Protein AF-A0A1V6GE42-F1 (afdb_monomer_lite)

Structure (mmCIF, N/CA/C/O backbone):
data_AF-A0A1V6GE42-F1
#
_entry.id   AF-A0A1V6GE42-F1
#
loop_
_atom_site.group_PDB
_atom_site.id
_atom_site.type_symbol
_atom_site.label_atom_id
_atom_site.label_alt_id
_atom_site.label_comp_id
_atom_site.label_asym_id
_atom_site.label_entity_id
_atom_site.label_seq_id
_atom_site.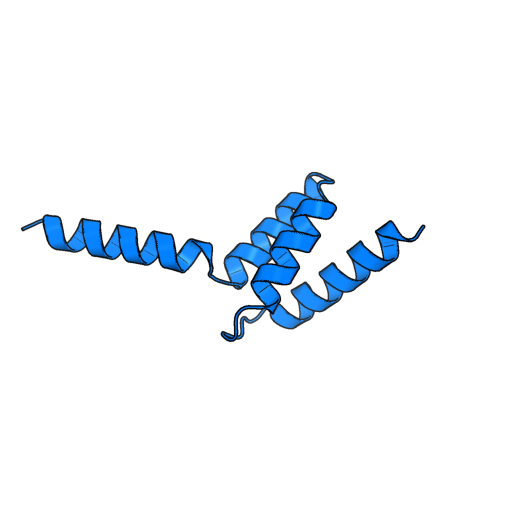pdbx_PDB_ins_code
_atom_site.Cartn_x
_atom_site.Cartn_y
_atom_site.Cartn_z
_atom_site.occupancy
_atom_site.B_iso_or_equiv
_atom_site.auth_seq_id
_atom_site.auth_comp_id
_atom_site.auth_asym_id
_atom_site.auth_atom_id
_atom_site.pdbx_PDB_model_num
ATOM 1 N N . MET A 1 1 ? 33.843 9.126 -15.568 1.00 48.72 1 MET A N 1
ATOM 2 C CA . MET A 1 1 ? 32.682 10.034 -15.456 1.00 48.72 1 MET A CA 1
ATOM 3 C C . MET A 1 1 ? 31.633 9.369 -14.566 1.00 48.72 1 MET A C 1
ATOM 5 O O . MET A 1 1 ? 30.803 8.624 -15.076 1.00 48.72 1 MET A O 1
ATOM 9 N N . PRO A 1 2 ? 31.730 9.529 -13.236 1.00 50.88 2 PRO A N 1
ATOM 10 C CA . PRO A 1 2 ? 30.756 8.997 -12.274 1.00 50.88 2 PRO A CA 1
ATOM 11 C C . PRO A 1 2 ? 29.395 9.727 -12.307 1.00 50.88 2 PRO A C 1
ATOM 13 O O . PRO A 1 2 ? 28.423 9.232 -11.742 1.00 50.88 2 PRO A O 1
ATOM 16 N N . ASP A 1 3 ? 29.299 10.848 -13.026 1.00 53.97 3 ASP A N 1
ATOM 17 C CA . ASP A 1 3 ? 28.105 11.704 -13.110 1.00 53.97 3 ASP A CA 1
ATOM 18 C C . ASP A 1 3 ? 26.895 11.031 -13.783 1.00 53.97 3 ASP A C 1
ATOM 20 O O . ASP A 1 3 ? 25.751 11.392 -13.520 1.00 53.97 3 ASP A O 1
ATOM 24 N N . ASN A 1 4 ? 27.121 10.001 -14.608 1.00 59.91 4 ASN A N 1
ATOM 25 C CA . ASN A 1 4 ? 26.043 9.315 -15.326 1.00 59.91 4 ASN A CA 1
ATOM 26 C C . ASN A 1 4 ? 25.305 8.284 -14.449 1.00 59.91 4 ASN A C 1
ATOM 28 O O . ASN A 1 4 ? 24.109 8.062 -14.613 1.00 59.91 4 ASN A O 1
ATOM 32 N N . ALA A 1 5 ? 25.998 7.670 -13.483 1.00 64.19 5 ALA A N 1
ATOM 33 C CA . ALA A 1 5 ? 25.395 6.675 -12.595 1.00 64.19 5 ALA 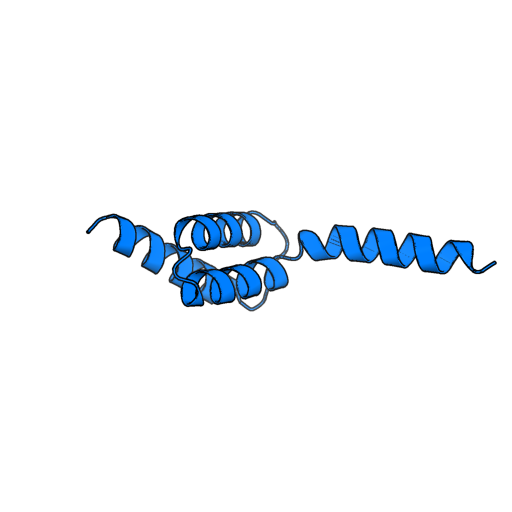A CA 1
ATOM 34 C C . ALA A 1 5 ? 24.467 7.335 -11.566 1.00 64.19 5 AL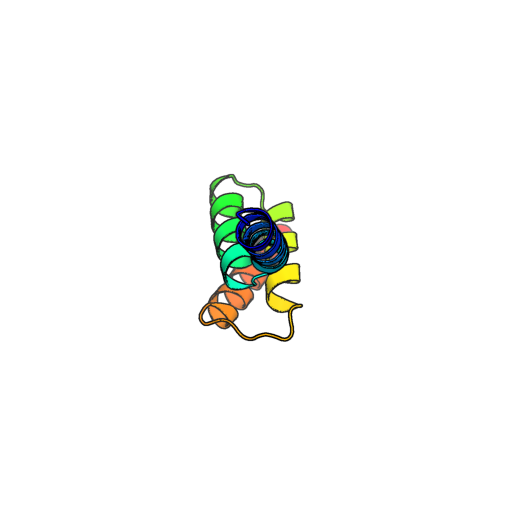A A C 1
ATOM 36 O O . ALA A 1 5 ? 23.348 6.877 -11.358 1.00 64.19 5 ALA A O 1
ATOM 37 N N . LEU A 1 6 ? 24.906 8.445 -10.964 1.00 65.00 6 LEU A N 1
ATOM 38 C CA . LEU A 1 6 ? 24.134 9.186 -9.962 1.00 65.00 6 LEU A CA 1
ATOM 39 C C . LEU A 1 6 ? 22.829 9.754 -10.536 1.00 65.00 6 LEU A C 1
ATOM 41 O O . LEU A 1 6 ? 21.782 9.601 -9.911 1.00 65.00 6 LEU A O 1
ATOM 45 N N . GLY A 1 7 ? 22.869 10.315 -11.749 1.00 66.94 7 GLY A N 1
ATOM 46 C CA . GLY A 1 7 ? 21.667 10.788 -12.440 1.00 66.94 7 GLY A CA 1
ATOM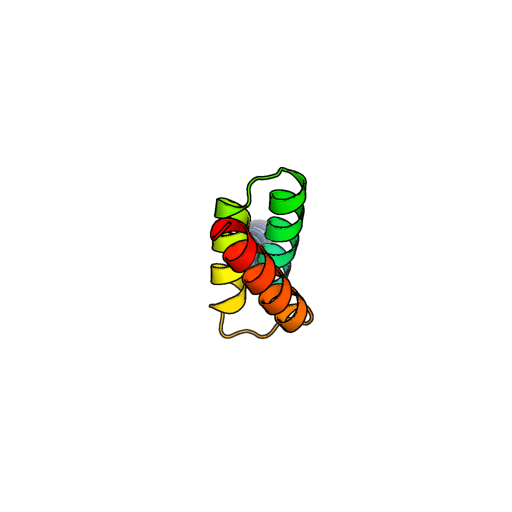 47 C C . GLY A 1 7 ? 20.682 9.656 -12.753 1.00 66.94 7 GLY A C 1
ATOM 48 O O . GLY A 1 7 ? 19.486 9.789 -12.497 1.00 66.94 7 GLY A O 1
ATOM 49 N N . GLN A 1 8 ? 21.173 8.502 -13.221 1.00 67.56 8 GLN A N 1
ATOM 50 C CA . GLN A 1 8 ? 20.323 7.329 -13.456 1.00 67.56 8 GLN A CA 1
ATOM 51 C C . GLN A 1 8 ? 19.721 6.771 -12.161 1.00 67.56 8 GLN A C 1
ATOM 53 O O . GLN A 1 8 ? 18.554 6.378 -12.156 1.00 67.56 8 GLN A O 1
ATOM 58 N N . PHE A 1 9 ? 20.468 6.790 -11.053 1.00 60.97 9 PHE A N 1
ATOM 59 C CA . PHE A 1 9 ? 19.952 6.410 -9.737 1.00 60.97 9 PHE A CA 1
ATOM 60 C C . PHE A 1 9 ? 18.896 7.386 -9.212 1.00 60.97 9 PHE A C 1
ATOM 62 O O . PHE A 1 9 ? 17.887 6.938 -8.672 1.00 60.97 9 PHE A O 1
ATOM 69 N N . GLN A 1 10 ? 19.076 8.696 -9.392 1.00 61.97 10 GLN A N 1
ATOM 70 C CA . GLN A 1 10 ? 18.070 9.696 -9.019 1.00 61.97 10 GLN A CA 1
ATOM 71 C C . GLN A 1 10 ? 16.783 9.528 -9.825 1.00 61.97 10 GLN A C 1
ATOM 73 O O . GLN A 1 10 ? 15.708 9.431 -9.239 1.00 61.97 10 GLN A O 1
ATOM 78 N N . MET A 1 11 ? 16.894 9.369 -11.144 1.00 64.19 11 MET A N 1
ATOM 79 C CA . MET A 1 11 ? 15.739 9.100 -12.003 1.00 64.19 11 MET A CA 1
ATOM 80 C C . MET A 1 11 ? 15.046 7.779 -11.651 1.00 64.19 11 MET A C 1
ATOM 82 O O . MET A 1 11 ? 13.824 7.680 -11.735 1.00 64.19 11 MET A O 1
ATOM 86 N N . ALA A 1 12 ? 15.806 6.750 -11.267 1.00 62.16 12 ALA A N 1
ATOM 87 C CA . ALA A 1 12 ? 15.239 5.497 -10.786 1.00 62.16 12 ALA A CA 1
ATOM 88 C C . ALA A 1 12 ? 14.510 5.698 -9.450 1.00 62.16 12 ALA A C 1
ATOM 90 O O . ALA A 1 12 ? 13.386 5.236 -9.310 1.00 62.16 12 ALA A O 1
ATOM 91 N N . SER A 1 13 ? 15.099 6.431 -8.504 1.00 59.59 13 SER A N 1
ATOM 92 C CA . SER A 1 13 ? 14.495 6.739 -7.201 1.00 59.59 13 SER A CA 1
ATOM 93 C C . SER A 1 13 ? 13.176 7.506 -7.345 1.00 59.59 13 SER A C 1
ATOM 95 O O . SER A 1 13 ? 12.176 7.137 -6.734 1.00 59.59 13 SER A O 1
ATOM 97 N N . GLU A 1 14 ? 13.135 8.515 -8.218 1.00 63.44 14 GLU A N 1
ATOM 98 C CA . GLU A 1 14 ? 11.916 9.281 -8.505 1.00 63.44 14 GLU A CA 1
ATOM 99 C C . GLU A 1 14 ? 10.831 8.419 -9.158 1.00 63.44 14 GLU A C 1
ATOM 101 O O . GLU A 1 14 ? 9.661 8.529 -8.805 1.00 63.44 14 GLU A O 1
ATOM 106 N N . LYS A 1 15 ? 11.206 7.497 -10.053 1.00 61.84 15 LYS A N 1
ATOM 107 C CA . LYS A 1 15 ? 10.258 6.547 -10.656 1.00 61.84 15 LYS A CA 1
ATOM 108 C C . LYS A 1 15 ? 9.782 5.470 -9.681 1.00 61.84 15 LYS A C 1
ATOM 110 O O . LYS A 1 15 ? 8.663 4.989 -9.820 1.00 61.84 15 LYS A O 1
ATOM 115 N N . LEU A 1 16 ? 10.612 5.087 -8.710 1.00 62.06 16 LEU A N 1
ATOM 116 C CA . LEU A 1 16 ? 10.265 4.097 -7.689 1.00 62.06 16 LEU A CA 1
ATOM 117 C C . LEU A 1 16 ? 9.257 4.653 -6.675 1.00 62.06 16 LEU A C 1
ATOM 119 O O . LEU A 1 16 ? 8.426 3.897 -6.180 1.00 62.06 16 LEU A O 1
ATOM 123 N N . VAL A 1 17 ? 9.276 5.961 -6.395 1.00 65.75 17 VAL A N 1
ATOM 124 C CA . VAL A 1 17 ? 8.293 6.611 -5.504 1.00 65.75 17 VAL A CA 1
ATOM 125 C C . VAL A 1 17 ? 6.848 6.404 -5.979 1.00 65.75 17 VAL A C 1
ATOM 127 O O . VAL A 1 17 ? 5.952 6.272 -5.142 1.00 65.75 17 VAL A O 1
ATOM 130 N N . ASP A 1 18 ? 6.639 6.298 -7.292 1.00 69.62 18 ASP A N 1
ATOM 131 C CA . ASP A 1 18 ? 5.334 6.049 -7.910 1.00 69.62 18 ASP A CA 1
ATOM 132 C C . ASP A 1 18 ? 5.149 4.592 -8.375 1.00 69.62 18 ASP A C 1
ATOM 134 O O . ASP A 1 18 ? 4.190 4.276 -9.083 1.00 69.62 18 ASP A O 1
ATOM 138 N N . GLU A 1 19 ? 6.031 3.672 -7.970 1.00 87.00 19 GLU A N 1
ATOM 139 C CA . GLU A 1 19 ? 5.851 2.255 -8.269 1.00 87.00 19 GLU A CA 1
ATOM 140 C C . GLU A 1 19 ? 4.675 1.708 -7.438 1.00 87.00 19 GLU A C 1
ATOM 142 O O . GLU A 1 19 ? 4.714 1.725 -6.200 1.00 87.00 19 GLU A O 1
ATOM 147 N N . PRO A 1 20 ? 3.616 1.186 -8.078 1.00 90.88 20 PRO A N 1
ATOM 148 C CA . PRO A 1 20 ? 2.388 0.834 -7.375 1.00 90.88 20 PRO A CA 1
ATOM 149 C C . PRO A 1 20 ? 2.563 -0.303 -6.353 1.00 90.88 20 PRO A C 1
ATOM 151 O O . PRO A 1 20 ? 1.886 -0.301 -5.325 1.00 90.88 20 PRO A O 1
ATOM 154 N N . ALA A 1 21 ? 3.535 -1.201 -6.551 1.00 91.31 21 ALA A N 1
ATOM 155 C CA . ALA A 1 21 ? 3.912 -2.199 -5.545 1.00 91.31 21 ALA A CA 1
ATOM 156 C C . ALA A 1 21 ? 4.471 -1.553 -4.260 1.00 91.31 21 ALA A C 1
ATOM 158 O O . ALA A 1 21 ? 4.108 -1.938 -3.147 1.00 91.31 21 ALA A O 1
ATOM 159 N N . ILE A 1 22 ? 5.300 -0.510 -4.387 1.00 90.81 22 ILE A N 1
ATOM 160 C CA . ILE A 1 22 ? 5.858 0.217 -3.235 1.00 90.81 22 ILE A CA 1
ATOM 161 C C . ILE A 1 22 ? 4.750 0.977 -2.503 1.00 90.81 22 ILE A C 1
ATOM 163 O O . ILE A 1 22 ? 4.677 0.943 -1.273 1.00 90.81 22 ILE A O 1
ATOM 167 N N . LEU A 1 23 ? 3.845 1.616 -3.248 1.00 92.69 23 LEU A N 1
ATOM 168 C CA . LEU A 1 23 ? 2.685 2.305 -2.681 1.00 92.69 23 LEU A CA 1
ATOM 169 C C . LEU A 1 23 ? 1.751 1.346 -1.921 1.00 92.69 23 LEU A C 1
ATOM 171 O O . LEU A 1 23 ? 1.242 1.713 -0.858 1.00 92.69 23 LEU A O 1
ATOM 175 N N . TYR A 1 24 ? 1.574 0.114 -2.406 1.00 94.81 24 TYR A N 1
ATOM 176 C CA . TYR A 1 24 ? 0.833 -0.931 -1.697 1.00 94.81 24 TYR A CA 1
ATOM 177 C C . TYR A 1 24 ? 1.513 -1.341 -0.382 1.00 94.81 24 TYR A C 1
ATOM 179 O O . TYR A 1 24 ? 0.873 -1.325 0.670 1.00 94.81 24 TYR A O 1
ATOM 187 N N . HIS A 1 25 ? 2.816 -1.633 -0.394 1.00 93.94 25 HIS A N 1
ATOM 188 C CA . HIS A 1 25 ? 3.533 -1.991 0.835 1.00 93.94 25 HIS A CA 1
ATOM 189 C C . HIS A 1 25 ? 3.576 -0.843 1.850 1.00 93.94 25 HIS A C 1
ATOM 191 O O . HIS A 1 25 ? 3.430 -1.069 3.053 1.00 93.94 25 HIS A O 1
ATOM 197 N N . LYS A 1 26 ? 3.692 0.404 1.378 1.00 93.94 26 LYS A N 1
ATOM 198 C CA . LYS A 1 26 ? 3.544 1.593 2.223 1.00 93.94 26 LYS A CA 1
ATOM 199 C C . LYS A 1 26 ? 2.166 1.633 2.883 1.00 93.94 26 LYS A C 1
ATOM 201 O O . LYS A 1 26 ? 2.075 1.930 4.071 1.00 93.94 26 LYS A O 1
ATOM 206 N N . ALA A 1 27 ? 1.103 1.327 2.139 1.00 95.38 27 ALA A N 1
ATOM 207 C CA . ALA A 1 27 ? -0.242 1.278 2.698 1.00 95.38 27 ALA A CA 1
ATOM 208 C C . ALA A 1 27 ? -0.379 0.212 3.791 1.00 95.38 27 ALA A C 1
ATOM 210 O O . ALA A 1 27 ? -0.963 0.507 4.828 1.00 95.38 27 ALA A O 1
ATOM 211 N N . LEU A 1 28 ? 0.203 -0.979 3.609 1.00 95.81 28 LEU A N 1
ATOM 212 C CA . LEU A 1 28 ? 0.225 -2.013 4.651 1.00 95.81 28 LEU A CA 1
ATOM 213 C C . LEU A 1 28 ? 0.886 -1.504 5.937 1.00 95.81 28 LEU A C 1
ATOM 215 O O . LEU A 1 28 ? 0.296 -1.604 7.008 1.00 95.81 28 LEU A O 1
ATOM 219 N N . ALA A 1 29 ? 2.065 -0.885 5.827 1.00 96.00 29 ALA A N 1
ATOM 220 C CA . ALA A 1 29 ? 2.749 -0.310 6.983 1.00 96.00 29 ALA A CA 1
ATOM 221 C C . ALA A 1 29 ? 1.914 0.788 7.668 1.00 96.00 29 ALA A C 1
ATOM 223 O O . ALA A 1 29 ? 1.894 0.885 8.891 1.00 96.00 29 ALA A O 1
ATOM 224 N N . LEU A 1 30 ? 1.195 1.605 6.896 1.00 95.56 30 LEU A N 1
ATOM 225 C CA . LEU A 1 30 ? 0.315 2.641 7.440 1.00 95.56 30 LEU A CA 1
ATOM 226 C C . LEU A 1 30 ? -0.896 2.057 8.181 1.00 95.56 30 LEU A C 1
ATOM 228 O O . LEU A 1 30 ? -1.264 2.605 9.218 1.00 95.56 30 LEU A O 1
ATOM 232 N N . VAL A 1 31 ? -1.470 0.945 7.710 1.00 94.69 31 VAL A N 1
ATOM 233 C CA . VAL A 1 31 ? -2.551 0.227 8.417 1.00 94.69 31 VAL A CA 1
ATOM 234 C C . VAL A 1 31 ? -2.064 -0.312 9.761 1.00 94.69 31 VAL A C 1
ATOM 236 O O . VAL A 1 31 ? -2.734 -0.124 10.773 1.00 94.69 31 VAL A O 1
ATOM 239 N N . GLU A 1 32 ? -0.872 -0.913 9.807 1.00 93.62 32 GLU A N 1
ATOM 240 C CA . GLU A 1 32 ? -0.271 -1.380 11.068 1.00 93.62 32 GLU A CA 1
ATOM 241 C C . GLU A 1 32 ? -0.035 -0.223 12.056 1.00 93.62 32 GLU A C 1
ATOM 243 O O . GLU A 1 32 ? -0.194 -0.371 13.267 1.00 93.62 32 GLU A O 1
ATOM 248 N N . LEU A 1 33 ? 0.266 0.970 11.537 1.00 94.81 33 LEU A N 1
ATOM 249 C CA . LEU A 1 33 ? 0.397 2.200 12.321 1.00 94.81 33 LEU A CA 1
ATOM 250 C C . LEU A 1 33 ? -0.949 2.873 12.656 1.00 94.81 33 LEU A C 1
ATOM 252 O O . LEU A 1 33 ? -0.943 3.965 13.225 1.00 94.81 33 LEU A O 1
ATOM 256 N N . LYS A 1 34 ? -2.092 2.260 12.313 1.00 93.44 34 LYS A N 1
ATOM 257 C CA . LYS A 1 34 ? -3.452 2.819 12.460 1.00 93.44 34 LYS A CA 1
ATOM 258 C C . LYS A 1 34 ? -3.666 4.154 11.733 1.00 93.44 34 LYS A C 1
ATOM 260 O O . LYS A 1 34 ? -4.508 4.962 12.122 1.00 93.44 34 LYS A O 1
ATOM 265 N N . ARG A 1 35 ? -2.890 4.414 10.680 1.00 94.25 35 ARG A N 1
ATOM 266 C CA . ARG A 1 35 ? -2.963 5.620 9.837 1.00 94.25 35 ARG A CA 1
ATOM 267 C C . ARG A 1 35 ? -3.810 5.336 8.599 1.00 94.25 35 ARG A C 1
ATOM 269 O O . ARG A 1 35 ? -3.349 5.472 7.464 1.00 94.25 35 ARG A O 1
ATOM 276 N N . ASP A 1 36 ? -5.058 4.939 8.825 1.00 93.06 36 ASP A N 1
ATOM 277 C CA . ASP A 1 36 ? -5.934 4.385 7.786 1.00 93.06 36 ASP A CA 1
ATOM 278 C C . ASP A 1 36 ? -6.218 5.379 6.652 1.00 93.06 36 ASP A C 1
ATOM 280 O O . ASP A 1 36 ? -6.179 5.006 5.480 1.00 93.06 36 ASP A O 1
ATOM 284 N N . THR A 1 37 ? -6.386 6.669 6.958 1.00 93.81 37 THR A N 1
ATOM 285 C CA . THR A 1 37 ? -6.576 7.723 5.947 1.00 93.81 37 THR A CA 1
ATOM 286 C C . THR A 1 37 ? -5.393 7.809 4.973 1.00 93.81 37 THR A C 1
ATOM 288 O O . THR A 1 37 ? -5.560 7.955 3.760 1.00 93.81 37 THR A O 1
ATOM 291 N N . GLU A 1 38 ? -4.166 7.682 5.478 1.00 93.19 38 GLU A N 1
ATOM 292 C CA . GLU A 1 38 ? -2.962 7.722 4.644 1.00 93.19 38 GLU A CA 1
ATOM 293 C C . GLU A 1 38 ? -2.742 6.416 3.881 1.00 93.19 38 GLU A C 1
ATOM 295 O O . GLU A 1 38 ? -2.248 6.440 2.746 1.00 93.19 38 GLU A O 1
ATOM 300 N N . ALA A 1 39 ? -3.135 5.286 4.473 1.00 94.94 39 ALA A N 1
ATOM 301 C CA . ALA A 1 39 ? -3.160 4.002 3.789 1.00 94.94 39 ALA A CA 1
ATOM 302 C C . ALA A 1 39 ? -4.118 4.045 2.589 1.00 94.94 39 ALA A C 1
ATOM 304 O O . ALA A 1 39 ? -3.718 3.705 1.475 1.00 94.94 39 ALA A O 1
ATOM 305 N N . VAL A 1 40 ? -5.338 4.563 2.778 1.00 95.88 40 VAL A N 1
ATOM 306 C CA . VAL A 1 40 ? -6.331 4.768 1.710 1.00 95.88 40 VAL A CA 1
ATOM 307 C C . VAL A 1 40 ? -5.760 5.639 0.591 1.00 95.88 40 VAL A C 1
ATOM 309 O O . VAL A 1 40 ? -5.851 5.271 -0.581 1.00 95.88 40 VAL A O 1
ATOM 312 N N . ASN A 1 41 ? -5.119 6.761 0.926 1.00 94.50 41 ASN A N 1
ATOM 313 C CA . ASN A 1 41 ? -4.501 7.637 -0.073 1.00 94.50 41 ASN A CA 1
ATOM 314 C C . ASN A 1 41 ? -3.386 6.932 -0.860 1.00 94.50 41 ASN A C 1
ATOM 316 O O . ASN A 1 41 ? -3.293 7.095 -2.077 1.00 94.50 41 ASN A O 1
ATOM 320 N N . SER A 1 42 ? -2.564 6.124 -0.189 1.00 93.69 42 SER A N 1
ATOM 321 C CA . SER A 1 42 ? -1.483 5.362 -0.827 1.00 93.69 42 SER A CA 1
ATOM 322 C C . SER A 1 42 ? -2.030 4.276 -1.764 1.00 93.69 42 SER A C 1
ATOM 324 O O . SER A 1 42 ? -1.552 4.147 -2.889 1.00 93.69 42 SER A O 1
ATOM 326 N N . LEU A 1 43 ? -3.093 3.570 -1.363 1.00 95.12 43 LEU A N 1
ATOM 327 C CA . LEU A 1 43 ? -3.772 2.570 -2.198 1.00 95.12 43 LEU A CA 1
ATOM 328 C C . LEU A 1 43 ? -4.445 3.192 -3.420 1.00 95.12 43 LEU A C 1
ATOM 330 O O . LEU A 1 43 ? -4.334 2.654 -4.517 1.00 95.12 43 LEU A O 1
ATOM 334 N N . ARG A 1 44 ? -5.100 4.348 -3.265 1.00 94.69 44 ARG A N 1
ATOM 335 C CA . ARG A 1 44 ? -5.691 5.080 -4.398 1.00 94.69 44 ARG A CA 1
ATOM 336 C C . ARG A 1 44 ? -4.637 5.489 -5.418 1.00 94.69 44 ARG A C 1
ATOM 338 O O . ARG A 1 44 ? -4.891 5.379 -6.612 1.00 94.69 44 ARG A O 1
ATOM 345 N N . LYS A 1 45 ? -3.458 5.923 -4.959 1.00 91.94 45 LYS A N 1
ATOM 346 C CA . LYS A 1 45 ? -2.330 6.210 -5.852 1.00 91.94 45 LYS A CA 1
ATOM 347 C C . LYS A 1 45 ? -1.858 4.945 -6.560 1.00 91.94 45 LYS A C 1
ATOM 349 O O . LYS A 1 45 ? -1.805 4.958 -7.781 1.00 91.94 45 LYS A O 1
ATOM 354 N N . ALA A 1 46 ? -1.616 3.853 -5.828 1.00 92.75 46 ALA A N 1
ATOM 355 C CA . ALA A 1 46 ? -1.178 2.577 -6.404 1.00 92.75 46 ALA A CA 1
ATOM 356 C C . ALA A 1 46 ? -2.129 2.072 -7.502 1.00 92.75 46 ALA A C 1
ATOM 358 O O . ALA A 1 46 ? -1.699 1.682 -8.581 1.00 92.75 46 ALA A O 1
ATOM 359 N N . LEU A 1 47 ? -3.437 2.124 -7.240 1.00 92.94 47 LEU A N 1
ATOM 360 C CA . LEU A 1 47 ? -4.475 1.671 -8.168 1.00 92.94 47 LEU A CA 1
ATOM 361 C C . LEU A 1 47 ? -4.753 2.659 -9.311 1.00 92.94 47 LEU A C 1
ATOM 363 O O . LEU A 1 47 ? -5.343 2.269 -10.316 1.00 92.94 47 LEU A O 1
ATOM 367 N N . GLY A 1 48 ? -4.346 3.922 -9.160 1.00 90.19 48 GLY A N 1
ATOM 368 C CA . GLY A 1 48 ? -4.458 4.957 -10.188 1.00 90.19 48 GLY A CA 1
ATOM 369 C C . GLY A 1 48 ? -3.341 4.917 -11.234 1.00 90.19 48 GLY A C 1
ATOM 370 O O . GLY A 1 48 ? -3.473 5.552 -12.279 1.00 90.19 48 GLY A O 1
ATOM 371 N N . VAL A 1 49 ? -2.255 4.177 -10.988 1.00 85.12 49 VAL A N 1
ATOM 372 C CA . VAL A 1 49 ? -1.187 3.981 -11.975 1.00 85.12 49 VAL A CA 1
ATOM 373 C C . VAL A 1 49 ? -1.643 2.953 -13.017 1.00 85.12 49 VAL A C 1
ATOM 375 O O . VAL A 1 49 ? -2.044 1.843 -12.679 1.00 85.12 49 VAL A O 1
ATOM 378 N N . SER A 1 50 ? -1.542 3.288 -14.309 1.00 76.56 50 SER A N 1
ATOM 379 C CA . SER A 1 50 ? -1.925 2.384 -15.414 1.00 76.56 50 SER A CA 1
ATOM 380 C C . SER A 1 50 ? -1.090 1.099 -15.476 1.00 76.56 50 SER A C 1
ATOM 382 O O . SER A 1 50 ? -1.502 0.106 -16.075 1.00 76.56 50 SER A O 1
ATOM 384 N N . LYS A 1 51 ? 0.103 1.118 -14.875 1.00 82.12 51 LYS A N 1
ATOM 385 C CA . LYS A 1 51 ? 0.989 -0.036 -14.752 1.00 82.12 51 LYS A CA 1
ATOM 386 C C . LYS A 1 51 ? 0.387 -1.024 -13.751 1.00 82.12 51 LYS A C 1
ATOM 388 O O . LYS A 1 51 ? 0.240 -0.717 -12.573 1.00 82.12 51 LYS A O 1
ATOM 393 N N . GLY A 1 52 ? 0.051 -2.221 -14.224 1.00 84.25 52 GLY A N 1
ATOM 394 C CA . GLY A 1 52 ? -0.371 -3.310 -13.347 1.00 84.25 52 GLY A CA 1
ATOM 395 C C . GLY A 1 52 ? 0.758 -3.753 -12.413 1.00 84.25 52 GLY A C 1
ATOM 396 O O . GLY A 1 52 ? 1.934 -3.668 -12.762 1.00 84.25 52 GLY A O 1
ATOM 397 N N . PHE A 1 53 ? 0.384 -4.257 -11.240 1.00 91.12 53 PHE A N 1
ATOM 398 C CA . PHE A 1 53 ? 1.295 -4.849 -10.265 1.00 91.12 53 PHE A CA 1
ATOM 399 C C . PHE A 1 53 ? 0.667 -6.118 -9.670 1.00 91.12 53 PHE A C 1
ATOM 401 O O . PHE A 1 53 ? -0.566 -6.212 -9.636 1.00 91.12 53 PHE A O 1
ATOM 408 N N . PRO A 1 54 ? 1.476 -7.106 -9.240 1.00 91.81 54 PRO A N 1
ATOM 409 C CA . PRO A 1 54 ? 0.976 -8.403 -8.774 1.00 91.81 54 PRO A CA 1
ATOM 410 C C . PRO A 1 54 ? -0.056 -8.290 -7.646 1.00 91.81 54 PRO A C 1
ATOM 412 O O . PRO A 1 54 ? -1.050 -9.012 -7.622 1.00 91.81 54 PRO A O 1
ATOM 415 N N . GLU A 1 55 ? 0.141 -7.333 -6.744 1.00 94.56 55 GLU A N 1
ATOM 416 C CA . GLU A 1 55 ? -0.676 -7.127 -5.553 1.00 94.56 55 GLU A CA 1
ATOM 417 C C . GLU A 1 55 ? -1.937 -6.293 -5.822 1.00 94.56 55 GLU A C 1
ATOM 419 O O . GLU A 1 55 ? -2.665 -5.972 -4.885 1.00 94.56 55 GLU A O 1
ATOM 424 N N . LYS A 1 56 ? -2.252 -5.954 -7.081 1.00 93.88 56 LYS A N 1
ATOM 425 C CA . LYS A 1 56 ? -3.397 -5.090 -7.420 1.00 93.88 56 LYS A CA 1
ATOM 426 C C . LYS A 1 56 ? -4.711 -5.561 -6.7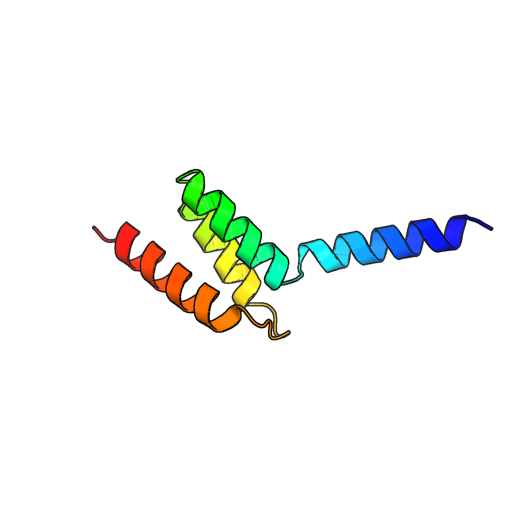90 1.00 93.88 56 LYS A C 1
ATOM 428 O O . LYS A 1 56 ? -5.408 -4.762 -6.172 1.00 93.88 56 LYS A O 1
ATOM 433 N N . GLY A 1 57 ? -5.024 -6.854 -6.881 1.00 95.19 57 GLY A N 1
ATOM 434 C CA . GLY A 1 57 ? -6.245 -7.403 -6.278 1.00 95.19 57 GLY A CA 1
ATOM 435 C C . GLY A 1 57 ? -6.250 -7.320 -4.745 1.00 95.19 57 GLY A C 1
ATOM 436 O O . GLY A 1 57 ? -7.286 -7.069 -4.133 1.00 95.19 57 GLY A O 1
ATOM 437 N N . GLN A 1 58 ? -5.082 -7.463 -4.111 1.00 96.44 58 GLN A N 1
ATOM 438 C CA . GLN A 1 58 ? -4.935 -7.300 -2.661 1.00 96.44 58 GLN A CA 1
ATOM 439 C C . GLN A 1 58 ? -5.095 -5.830 -2.255 1.00 96.44 58 GLN A C 1
ATOM 441 O O . GLN A 1 58 ? -5.745 -5.536 -1.253 1.00 96.44 58 GLN A O 1
ATOM 446 N N . ALA A 1 59 ? -4.559 -4.906 -3.054 1.00 95.69 59 ALA A N 1
ATOM 447 C CA . ALA A 1 59 ? -4.710 -3.473 -2.853 1.00 95.69 59 ALA A CA 1
ATOM 448 C C . ALA A 1 59 ? -6.180 -3.029 -2.966 1.00 95.69 59 ALA A C 1
ATOM 450 O O . ALA A 1 59 ? -6.645 -2.257 -2.128 1.00 95.69 59 ALA A O 1
ATOM 451 N N . GLU A 1 60 ? -6.933 -3.549 -3.941 1.00 95.88 60 GLU A N 1
ATOM 452 C CA . GLU A 1 60 ? -8.376 -3.298 -4.084 1.00 95.88 60 GLU A CA 1
ATOM 453 C C . GLU A 1 60 ? -9.168 -3.824 -2.878 1.00 95.88 60 GLU A C 1
ATOM 455 O O . GLU A 1 60 ? -9.978 -3.094 -2.300 1.00 95.88 60 GLU A O 1
ATOM 460 N N . ALA A 1 61 ? -8.895 -5.060 -2.446 1.00 96.62 61 ALA A N 1
ATOM 461 C CA . ALA A 1 61 ? -9.547 -5.662 -1.285 1.00 96.62 61 ALA A CA 1
ATOM 462 C C . ALA A 1 61 ? -9.243 -4.898 0.015 1.00 96.62 61 ALA A C 1
ATOM 464 O O . ALA A 1 61 ? -10.144 -4.641 0.820 1.00 96.62 61 ALA A O 1
ATOM 465 N N . LEU A 1 62 ? -7.984 -4.492 0.210 1.00 95.56 62 LEU A N 1
ATOM 466 C CA . LEU A 1 62 ? -7.572 -3.702 1.366 1.00 95.56 62 LEU A CA 1
ATOM 467 C C . LEU A 1 62 ? -8.249 -2.328 1.368 1.00 95.56 62 LEU A C 1
ATOM 469 O O . LEU A 1 62 ? -8.771 -1.908 2.400 1.00 95.56 62 LEU A O 1
ATOM 473 N N . LEU A 1 63 ? -8.300 -1.655 0.216 1.00 95.88 63 LEU A N 1
ATOM 474 C CA . LEU A 1 63 ? -8.968 -0.363 0.075 1.00 95.88 63 LEU A CA 1
ATOM 475 C C . LEU A 1 63 ? -10.463 -0.467 0.405 1.00 95.88 63 LEU A C 1
ATOM 477 O O . LEU A 1 63 ? -10.983 0.358 1.156 1.00 95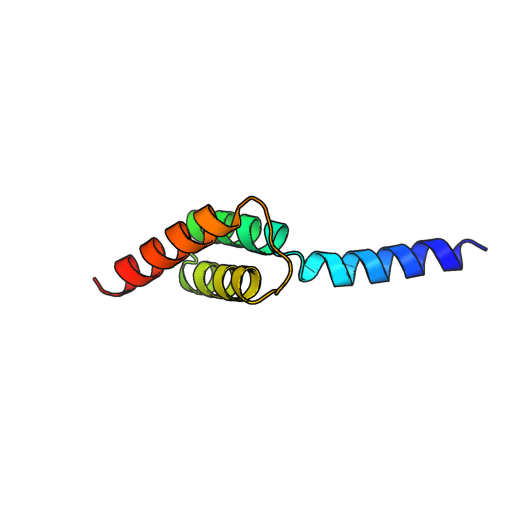.88 63 LEU A O 1
ATOM 481 N N . ALA A 1 64 ? -11.144 -1.499 -0.102 1.00 95.50 64 ALA A N 1
ATOM 482 C CA . ALA A 1 64 ? -12.552 -1.745 0.196 1.00 95.50 64 ALA A CA 1
ATOM 483 C C . ALA A 1 64 ? -12.790 -1.976 1.697 1.00 95.50 64 ALA A C 1
ATOM 485 O O . ALA A 1 64 ? -13.725 -1.407 2.262 1.00 95.50 64 ALA A O 1
ATOM 486 N N . ARG A 1 65 ? -11.919 -2.751 2.361 1.00 94.50 65 ARG A N 1
ATOM 487 C CA . ARG A 1 65 ? -11.988 -2.991 3.811 1.00 94.50 65 ARG A CA 1
ATOM 488 C C . ARG A 1 65 ? -11.847 -1.698 4.612 1.00 94.50 65 ARG A C 1
ATOM 490 O O . ARG A 1 65 ? -12.628 -1.479 5.532 1.00 94.50 65 ARG A O 1
ATOM 497 N N . LEU A 1 66 ? -10.869 -0.858 4.269 1.00 92.44 66 LEU A N 1
ATOM 498 C CA . LEU A 1 66 ? -10.604 0.394 4.985 1.00 92.44 66 LEU A CA 1
ATOM 499 C C . LEU A 1 66 ? -11.760 1.392 4.831 1.00 92.44 66 LEU A C 1
ATOM 501 O O . LEU A 1 66 ? -12.227 1.939 5.824 1.00 92.44 66 LEU A O 1
ATOM 505 N N . ILE A 1 67 ? -12.300 1.547 3.618 1.00 91.88 67 ILE A N 1
ATOM 506 C CA . ILE A 1 67 ? -13.447 2.439 3.368 1.00 91.88 67 ILE A CA 1
ATOM 507 C C . ILE A 1 67 ? -14.723 1.921 4.052 1.00 91.88 67 ILE A C 1
ATOM 509 O O . ILE A 1 67 ? -15.542 2.707 4.524 1.00 91.88 67 ILE A O 1
ATOM 513 N N . ALA A 1 68 ? -14.924 0.600 4.101 1.00 89.19 68 ALA A N 1
ATOM 514 C CA . ALA A 1 68 ? -16.053 0.012 4.820 1.00 89.19 68 ALA A CA 1
ATOM 515 C C . ALA A 1 68 ? -15.921 0.181 6.344 1.00 89.19 68 ALA A C 1
ATOM 517 O O . ALA A 1 68 ? -16.935 0.340 7.022 1.00 89.19 68 ALA A O 1
ATOM 518 N N . GLY A 1 69 ? -14.690 0.164 6.867 1.00 77.38 69 GLY A N 1
ATOM 519 C CA . GLY A 1 69 ? -14.380 0.406 8.276 1.00 77.38 69 GLY A CA 1
ATOM 520 C C . GLY A 1 69 ? -14.586 1.858 8.714 1.00 77.38 69 GLY A C 1
ATOM 521 O O . GLY A 1 69 ? -15.102 2.072 9.802 1.00 77.38 69 GLY A O 1
ATOM 522 N N . GLU A 1 70 ? -14.277 2.841 7.859 1.00 66.06 70 GLU A N 1
ATOM 523 C CA . GLU A 1 70 ? -14.529 4.272 8.131 1.00 66.06 70 GLU A CA 1
ATOM 524 C C . GLU A 1 70 ? -16.021 4.622 8.277 1.00 66.06 70 GLU A C 1
ATOM 526 O O . GLU A 1 70 ? -16.360 5.639 8.876 1.00 66.06 70 GLU A O 1
ATOM 531 N N . LYS A 1 71 ? -16.929 3.816 7.712 1.00 57.56 71 LYS A N 1
ATOM 532 C CA . LYS A 1 71 ? -18.379 4.085 7.731 1.00 57.56 71 LYS A CA 1
ATOM 533 C C . LYS A 1 71 ? -19.100 3.617 9.002 1.00 57.56 71 LYS A C 1
ATOM 535 O O . LYS A 1 71 ? -20.331 3.671 9.030 1.00 57.56 71 LYS A O 1
ATOM 540 N N . LYS A 1 72 ? -18.380 3.117 10.004 1.00 45.84 72 LYS A N 1
ATOM 541 C CA . LYS A 1 72 ? -18.949 2.510 11.212 1.00 45.84 72 LYS A CA 1
ATOM 542 C C . LYS A 1 72 ? -18.610 3.321 12.452 1.00 45.84 72 LYS A C 1
ATOM 544 O O . LYS A 1 72 ? -19.505 3.406 13.319 1.00 45.84 72 LYS A O 1
#

pLDDT: mean 83.27, std 15.21, range [45.84, 96.62]

Secondary structure (DSSP, 8-state):
-THHHHHHHHHHHHHHHT-HHHHHHHHHHHHHTT-HHHHHHHHHHHHHSSS--TTHHHHHHHHHHHHHHHT-

Foldseek 3Di:
DCVVVVVVVVVVVVVVVQALVVLQVVLVVCVVVVVLVSSLVSLCSSQPDPDDDPCVVVSVVSNVVSVVVVVD

Radius of gyration: 14.98 Å; chains: 1; bounding box: 52×20×28 Å

Sequence (72 aa):
MPDNALGQFQMASEKLVDEPAILYHKALALVELKRDTEAVNSLRKALGVSKGFPEKGQAEALLARLIAGEKK